Protein AF-A0A7W0WLU8-F1 (afdb_monomer)

Foldseek 3Di:
DVVVVVVVVVVVVVVVPPPPPCQCVQADCPPPDPLLVQLVVDQVSLLLSQLLAQLQVQQDDDDPVSLVSSNVRSVQQSVQADFWDDKDDDSNSQWIWTQGPVRDIDIHHHHDPVDHSVPRPNGDDRHDDDD

Mean predicted aligned error: 8.44 Å

Sequence (131 aa):
MNRRIVTWLVLLVLASCRSYDYQSKVTDQDGLTPPDQFARYGTEQAQAVAIAREYGRAGEGESAEALATQADKAMTYARTLPDVADI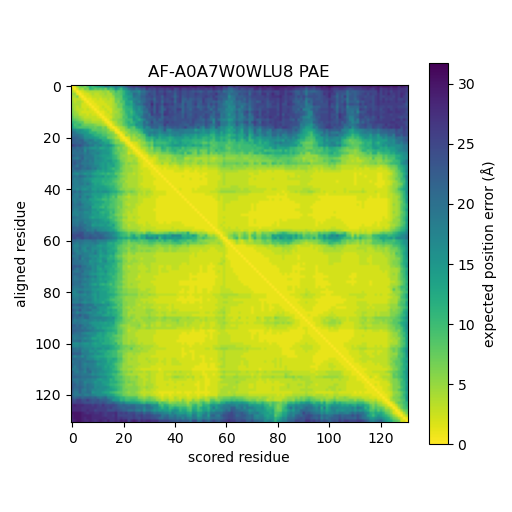DADPLGHRLTIRFKSGWRTAVAPIDDGESGAETPGVKPAAPGKR

Structure (mmCIF, N/CA/C/O backbone):
data_AF-A0A7W0WLU8-F1
#
_entry.id   AF-A0A7W0WLU8-F1
#
loop_
_atom_site.group_PDB
_atom_site.id
_atom_site.type_symbol
_atom_site.label_atom_id
_atom_site.label_alt_id
_atom_site.label_comp_id
_atom_site.label_asym_id
_atom_site.label_entity_id
_atom_site.label_seq_id
_atom_site.pdbx_PDB_ins_code
_atom_site.Cartn_x
_atom_site.Cartn_y
_atom_site.Cartn_z
_atom_site.occupancy
_atom_site.B_iso_or_equiv
_atom_site.auth_seq_id
_atom_site.auth_comp_id
_atom_site.auth_asym_id
_atom_site.auth_atom_id
_atom_site.pdbx_PDB_model_num
ATOM 1 N N . MET A 1 1 ? 39.574 -4.343 -40.854 1.00 58.34 1 MET A N 1
ATOM 2 C CA . MET A 1 1 ? 38.720 -5.489 -40.459 1.00 58.34 1 MET A CA 1
ATOM 3 C C . MET A 1 1 ? 38.390 -5.495 -38.960 1.00 58.34 1 MET A C 1
ATOM 5 O O . MET A 1 1 ? 37.252 -5.775 -38.611 1.00 58.34 1 MET A O 1
ATOM 9 N N . ASN A 1 2 ? 39.311 -5.067 -38.086 1.00 64.88 2 ASN A N 1
ATOM 10 C CA . ASN A 1 2 ? 39.146 -5.123 -36.622 1.00 64.88 2 ASN A CA 1
ATOM 11 C C . ASN A 1 2 ? 38.026 -4.243 -36.031 1.00 64.88 2 ASN A C 1
ATOM 13 O O . ASN A 1 2 ? 37.397 -4.659 -35.067 1.00 64.88 2 ASN A O 1
ATOM 17 N N . ARG A 1 3 ? 37.706 -3.072 -36.610 1.00 68.38 3 ARG A N 1
ATOM 18 C CA . ARG A 1 3 ? 36.636 -2.196 -36.072 1.00 68.38 3 ARG A CA 1
ATOM 19 C C . ARG A 1 3 ? 35.259 -2.860 -36.067 1.00 68.38 3 ARG A C 1
ATOM 21 O O . ARG A 1 3 ? 34.531 -2.690 -35.105 1.00 68.38 3 ARG A O 1
ATOM 28 N N . ARG A 1 4 ? 34.926 -3.651 -37.095 1.00 75.38 4 ARG A N 1
ATOM 29 C CA . ARG A 1 4 ? 33.627 -4.342 -37.172 1.00 75.38 4 ARG A CA 1
ATOM 30 C C . ARG A 1 4 ? 33.512 -5.420 -36.093 1.00 75.38 4 ARG A C 1
ATOM 32 O O . ARG A 1 4 ? 32.485 -5.499 -35.439 1.00 75.38 4 ARG A O 1
ATOM 39 N N . ILE A 1 5 ? 34.581 -6.183 -35.863 1.00 80.00 5 ILE A N 1
ATOM 40 C CA . ILE A 1 5 ? 34.632 -7.233 -34.832 1.00 80.00 5 ILE A CA 1
ATOM 41 C C . ILE A 1 5 ? 34.474 -6.626 -33.431 1.00 80.00 5 ILE A C 1
ATOM 43 O O . ILE A 1 5 ? 33.713 -7.147 -32.624 1.00 80.00 5 ILE A O 1
ATOM 47 N N . VAL A 1 6 ? 35.121 -5.486 -33.167 1.00 81.25 6 VAL A N 1
ATOM 48 C CA . VAL A 1 6 ? 34.975 -4.758 -31.896 1.00 81.25 6 VAL A CA 1
ATOM 49 C C . VAL A 1 6 ? 33.540 -4.262 -31.699 1.00 81.25 6 VAL A C 1
ATOM 51 O O . VAL A 1 6 ? 32.991 -4.431 -30.617 1.00 81.25 6 VAL A O 1
ATOM 54 N N . THR A 1 7 ? 32.892 -3.714 -32.733 1.00 82.94 7 THR A N 1
ATOM 55 C CA . THR A 1 7 ? 31.486 -3.284 -32.635 1.00 82.94 7 THR A CA 1
ATOM 56 C C . THR A 1 7 ? 30.544 -4.457 -32.348 1.00 82.94 7 THR A C 1
ATOM 58 O O . THR A 1 7 ? 29.667 -4.335 -31.499 1.00 82.94 7 THR A O 1
ATOM 61 N N . TRP A 1 8 ? 30.752 -5.608 -32.995 1.00 83.62 8 TRP A N 1
ATOM 62 C CA . TRP A 1 8 ? 29.965 -6.820 -32.740 1.00 83.62 8 TRP A CA 1
ATOM 63 C C . TRP A 1 8 ? 30.168 -7.372 -31.323 1.00 83.62 8 TRP A C 1
ATOM 65 O O . TRP A 1 8 ? 29.196 -7.751 -30.676 1.00 83.62 8 TRP A O 1
ATOM 75 N N . LEU A 1 9 ? 31.403 -7.362 -30.813 1.00 82.31 9 LEU A N 1
ATOM 76 C CA . LEU A 1 9 ? 31.704 -7.765 -29.435 1.00 82.31 9 LEU A CA 1
ATOM 77 C C . LEU A 1 9 ? 31.058 -6.831 -28.405 1.00 82.31 9 LEU A C 1
ATOM 79 O O . LEU A 1 9 ? 30.494 -7.313 -27.430 1.00 82.31 9 LEU A O 1
ATOM 83 N N . VAL A 1 10 ? 31.077 -5.515 -28.632 1.00 81.56 10 VAL A N 1
ATOM 84 C CA . VAL A 1 10 ? 30.430 -4.544 -27.732 1.00 81.56 10 VAL A CA 1
ATOM 85 C C . VAL A 1 10 ? 28.910 -4.735 -27.703 1.00 81.56 10 VAL A C 1
ATOM 87 O O . VAL A 1 10 ? 28.318 -4.716 -26.628 1.00 81.56 10 VAL A O 1
ATOM 90 N N . LEU A 1 11 ? 28.275 -4.990 -28.852 1.00 81.12 11 LEU A N 1
ATOM 91 C CA . LEU A 1 11 ? 26.835 -5.268 -28.916 1.00 81.12 11 LEU A CA 1
ATOM 92 C C . LEU A 1 11 ? 26.461 -6.587 -28.221 1.00 81.12 11 LEU A C 1
ATOM 94 O O . LEU A 1 11 ? 25.454 -6.636 -27.520 1.00 81.12 11 LEU A O 1
ATOM 98 N N . LEU A 1 12 ? 27.283 -7.634 -28.360 1.00 80.06 12 LEU A N 1
ATOM 99 C CA . LEU A 1 12 ? 27.087 -8.905 -27.653 1.00 80.06 12 LEU A CA 1
ATOM 100 C C . LEU A 1 12 ? 27.233 -8.755 -26.132 1.00 80.06 12 LEU A C 1
ATOM 102 O O . LEU A 1 12 ? 26.454 -9.347 -25.391 1.00 80.06 12 LEU A O 1
ATOM 106 N N . VAL A 1 13 ? 28.181 -7.938 -25.662 1.00 78.88 13 VAL A N 1
ATOM 107 C CA . VAL A 1 13 ? 28.338 -7.639 -24.228 1.00 78.88 13 VAL A CA 1
ATOM 108 C C . VAL A 1 13 ? 27.130 -6.860 -23.697 1.00 78.88 13 VAL A C 1
ATOM 110 O O . VAL A 1 13 ? 26.598 -7.226 -22.653 1.00 78.88 13 VAL A O 1
ATOM 113 N N . LEU A 1 14 ? 26.628 -5.862 -24.431 1.00 70.50 14 LEU A N 1
ATOM 114 C CA . LEU A 1 14 ? 25.435 -5.101 -24.032 1.00 70.50 14 LEU A CA 1
ATOM 115 C C . LEU A 1 14 ? 24.158 -5.959 -24.028 1.00 70.50 14 LEU A C 1
ATOM 117 O O . LEU A 1 14 ? 23.329 -5.804 -23.139 1.00 70.50 14 LEU A O 1
ATOM 121 N N . ALA A 1 15 ? 24.014 -6.903 -24.963 1.00 65.94 15 ALA A N 1
ATOM 122 C CA . ALA A 1 15 ? 22.894 -7.850 -24.978 1.00 65.94 15 ALA A CA 1
ATOM 123 C C . ALA A 1 15 ? 23.005 -8.949 -23.900 1.00 65.94 15 ALA A C 1
ATOM 125 O O . ALA A 1 15 ? 22.013 -9.599 -23.574 1.00 65.94 15 ALA A O 1
ATOM 126 N N . SER A 1 16 ? 24.204 -9.169 -23.344 1.00 62.91 16 SER A N 1
ATOM 127 C CA . SER A 1 16 ? 24.432 -10.115 -22.242 1.00 62.91 16 SER A CA 1
ATOM 128 C C . SER A 1 16 ? 24.060 -9.550 -20.867 1.00 62.91 16 SER A C 1
ATOM 130 O O . SER A 1 16 ? 23.945 -10.311 -19.903 1.00 62.91 16 SER A O 1
ATOM 132 N N . CYS A 1 17 ? 23.801 -8.240 -20.773 1.00 60.84 17 CYS A N 1
ATOM 133 C CA . CYS A 1 17 ? 23.098 -7.654 -19.639 1.00 60.84 17 CYS A CA 1
ATOM 134 C C . CYS A 1 17 ? 21.652 -8.165 -19.651 1.00 60.84 17 CYS A C 1
ATOM 136 O O . CYS A 1 17 ? 20.771 -7.587 -20.283 1.00 60.84 17 CYS A O 1
ATOM 138 N N . ARG A 1 18 ? 21.414 -9.292 -18.971 1.00 58.56 18 ARG A N 1
ATOM 139 C CA . ARG A 1 18 ? 20.068 -9.809 -18.721 1.00 58.56 18 ARG A CA 1
ATOM 140 C C . ARG A 1 18 ? 19.273 -8.717 -18.007 1.00 58.56 18 ARG A C 1
ATOM 142 O O . ARG A 1 18 ? 19.646 -8.327 -16.902 1.00 58.56 18 ARG A O 1
ATOM 149 N N . SER A 1 19 ? 18.200 -8.238 -18.631 1.00 56.44 19 SER A N 1
ATOM 150 C CA . SER A 1 19 ? 17.220 -7.427 -17.917 1.00 56.44 19 SER A CA 1
ATOM 151 C C . SER A 1 19 ? 16.516 -8.347 -16.925 1.00 56.44 19 SER A C 1
ATOM 153 O O . SER A 1 19 ? 15.820 -9.287 -17.312 1.00 56.44 19 SER A O 1
ATOM 155 N N . TYR A 1 20 ? 16.807 -8.146 -15.646 1.00 57.22 20 TYR A N 1
ATOM 156 C CA . TYR A 1 20 ? 16.134 -8.820 -14.550 1.00 57.22 20 TYR A CA 1
ATOM 157 C C . TYR A 1 20 ? 14.890 -8.004 -14.193 1.00 57.22 20 TYR A C 1
ATOM 159 O O . TYR A 1 20 ? 14.863 -7.321 -13.174 1.00 57.22 20 TYR A O 1
ATOM 167 N N . ASP A 1 21 ? 13.879 -8.054 -15.058 1.00 61.25 21 ASP A N 1
ATOM 168 C CA . ASP A 1 21 ? 12.554 -7.519 -14.745 1.00 61.25 21 ASP A CA 1
ATOM 169 C C . ASP A 1 21 ? 11.852 -8.484 -13.777 1.00 61.25 21 ASP A C 1
ATOM 171 O O . ASP A 1 21 ? 11.187 -9.444 -14.175 1.00 61.25 21 ASP A O 1
ATOM 175 N N . TYR A 1 22 ? 12.092 -8.279 -12.481 1.00 63.75 22 TYR A N 1
ATOM 176 C CA . TYR A 1 22 ? 11.373 -8.972 -11.411 1.00 63.75 22 TYR A CA 1
ATOM 177 C C . TYR A 1 22 ? 10.016 -8.330 -11.127 1.00 63.75 22 TYR A C 1
ATOM 179 O O . TYR A 1 22 ? 9.151 -8.990 -10.554 1.00 63.75 22 TYR A O 1
ATOM 187 N N . GLN A 1 23 ? 9.815 -7.080 -11.542 1.00 65.50 23 GLN A N 1
ATOM 188 C CA . GLN A 1 23 ? 8.616 -6.310 -11.247 1.00 65.50 23 GLN A CA 1
ATOM 189 C C . GLN A 1 23 ? 7.383 -7.018 -11.810 1.00 65.50 23 GLN A C 1
ATOM 191 O O . GLN A 1 23 ? 6.484 -7.386 -11.056 1.00 65.50 23 GLN A O 1
ATOM 196 N N . SER A 1 24 ? 7.418 -7.375 -13.098 1.00 65.31 24 SER A N 1
ATOM 197 C CA . SER A 1 24 ? 6.322 -8.093 -13.767 1.00 65.31 24 SER A CA 1
ATOM 198 C C . SER A 1 24 ? 6.017 -9.486 -13.199 1.00 65.31 24 SER A C 1
ATOM 200 O O . SER A 1 24 ? 5.037 -10.105 -13.596 1.00 65.31 24 SER A O 1
ATOM 202 N N . LYS A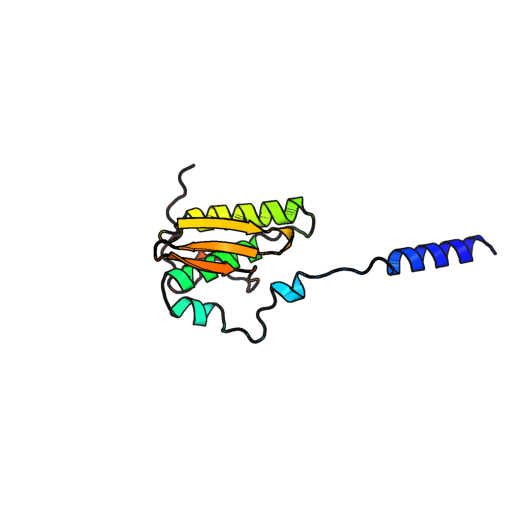 1 25 ? 6.838 -10.025 -12.289 1.00 69.06 25 LYS A N 1
ATOM 203 C CA . LYS A 1 25 ? 6.576 -11.304 -11.603 1.00 69.06 25 LYS A CA 1
ATOM 204 C C . LYS A 1 25 ? 6.044 -11.144 -10.190 1.00 69.06 25 LYS A C 1
ATOM 206 O O . LYS A 1 25 ? 5.472 -12.096 -9.666 1.00 69.06 25 LYS A O 1
ATOM 211 N N . VAL A 1 26 ? 6.260 -9.989 -9.571 1.00 70.06 26 VAL A N 1
ATOM 212 C CA . VAL A 1 26 ? 5.894 -9.740 -8.172 1.00 70.06 26 VAL A CA 1
ATOM 213 C C . VAL A 1 26 ? 4.649 -8.853 -8.076 1.00 70.06 26 VAL A C 1
ATOM 215 O O . VAL A 1 26 ? 3.940 -8.923 -7.075 1.00 70.06 26 VAL A O 1
ATOM 218 N N . THR A 1 27 ? 4.343 -8.072 -9.118 1.00 76.12 27 THR A N 1
ATOM 219 C CA . THR A 1 27 ? 3.193 -7.148 -9.143 1.00 76.12 27 THR A CA 1
ATOM 220 C C . THR A 1 27 ? 2.044 -7.591 -10.034 1.00 76.12 27 THR A C 1
ATOM 222 O O . THR A 1 27 ? 0.969 -6.998 -9.959 1.00 76.12 27 THR A O 1
ATOM 225 N N . ASP A 1 28 ? 2.237 -8.634 -10.843 1.00 80.00 28 ASP A N 1
ATOM 226 C CA . ASP A 1 28 ? 1.196 -9.173 -11.716 1.00 80.00 28 ASP A CA 1
ATOM 227 C C . ASP A 1 28 ? -0.026 -9.620 -10.900 1.00 80.00 28 ASP A C 1
ATOM 229 O O . ASP A 1 28 ? 0.082 -10.410 -9.958 1.00 80.00 28 ASP A O 1
ATOM 233 N N . GLN A 1 29 ? -1.184 -9.061 -11.247 1.00 81.06 29 GLN A N 1
ATOM 234 C CA . GLN A 1 29 ? -2.461 -9.359 -10.604 1.00 81.06 29 GLN A CA 1
ATOM 235 C C . GLN A 1 29 ? -3.238 -10.459 -11.342 1.00 81.06 29 GLN A C 1
ATOM 237 O O . GLN A 1 29 ? -4.293 -10.885 -10.861 1.00 81.06 29 GLN A O 1
ATOM 242 N N . ASP A 1 30 ? -2.738 -10.948 -12.480 1.00 83.88 30 ASP A N 1
ATOM 243 C CA . ASP A 1 30 ? -3.406 -11.987 -13.253 1.00 83.88 30 ASP A CA 1
ATOM 244 C C . ASP A 1 30 ? -3.556 -13.280 -12.438 1.00 83.88 30 ASP A C 1
ATOM 246 O O . ASP A 1 30 ? -2.620 -13.825 -11.851 1.00 83.88 30 ASP A O 1
ATOM 250 N N . GLY A 1 31 ? -4.788 -13.792 -12.393 1.00 85.06 31 GLY A N 1
ATOM 251 C CA . GLY A 1 31 ? -5.140 -14.993 -11.631 1.00 85.06 31 GLY A CA 1
ATOM 252 C C . GLY A 1 31 ? -5.360 -14.768 -10.130 1.00 85.06 31 GLY A C 1
ATOM 253 O O . GLY A 1 31 ? -5.752 -15.714 -9.440 1.00 85.06 31 GLY A O 1
ATOM 254 N N . LEU A 1 32 ? -5.172 -13.546 -9.618 1.00 87.31 32 LEU A N 1
ATOM 255 C CA . LEU A 1 32 ? -5.565 -13.175 -8.258 1.00 87.31 32 LEU A CA 1
ATOM 256 C C . LEU A 1 32 ? -7.046 -12.774 -8.193 1.00 87.31 32 LEU A C 1
ATOM 258 O O . LEU A 1 32 ? -7.723 -12.565 -9.200 1.00 87.31 32 LEU A O 1
ATOM 262 N N . THR A 1 33 ? -7.579 -12.681 -6.972 1.00 92.56 33 THR A N 1
ATOM 263 C CA . THR A 1 33 ? -8.905 -12.078 -6.767 1.00 92.56 33 THR A CA 1
ATOM 264 C C . THR A 1 33 ? -8.840 -10.600 -7.168 1.00 92.56 33 THR A C 1
ATOM 266 O O . THR A 1 33 ? -7.922 -9.924 -6.702 1.00 92.56 33 THR A O 1
ATOM 269 N N . PRO A 1 34 ? -9.799 -10.075 -7.958 1.00 94.56 34 PRO A N 1
ATOM 270 C CA . PRO A 1 34 ? -9.826 -8.664 -8.327 1.00 94.56 34 PRO A CA 1
ATOM 271 C C . PRO A 1 34 ? -9.686 -7.742 -7.103 1.00 94.56 34 PRO A C 1
ATOM 273 O O . PRO A 1 34 ? -10.346 -8.008 -6.089 1.00 94.56 34 PRO A O 1
ATOM 276 N N . PRO A 1 35 ? -8.897 -6.652 -7.179 1.00 94.88 35 PRO A N 1
ATOM 277 C CA . PRO A 1 35 ? -8.626 -5.783 -6.030 1.00 94.88 35 PRO A CA 1
ATOM 278 C C . PRO A 1 35 ? -9.900 -5.280 -5.342 1.00 94.88 35 PRO A C 1
ATOM 280 O O . PRO A 1 35 ? -10.071 -5.442 -4.135 1.00 94.88 35 PRO A O 1
ATOM 283 N N . ASP A 1 36 ? -10.860 -4.796 -6.127 1.00 95.81 36 ASP A N 1
ATOM 284 C CA . ASP A 1 36 ? -12.173 -4.352 -5.654 1.00 95.81 36 ASP A CA 1
ATOM 285 C C . ASP A 1 36 ? -12.994 -5.447 -4.975 1.00 95.81 36 ASP A C 1
ATOM 287 O O . ASP A 1 36 ? -13.755 -5.186 -4.040 1.00 95.81 36 ASP A O 1
ATOM 291 N N . GLN A 1 37 ? -12.879 -6.685 -5.456 1.00 96.69 37 GLN A N 1
ATOM 292 C CA . GLN A 1 37 ? -13.568 -7.815 -4.850 1.00 96.69 37 GLN A CA 1
ATOM 293 C C . GLN A 1 37 ? -12.938 -8.158 -3.500 1.00 96.69 37 GLN A C 1
ATOM 295 O O . GLN A 1 37 ? -13.667 -8.370 -2.532 1.00 96.69 37 GLN A O 1
ATOM 300 N N . PHE A 1 38 ? -11.606 -8.166 -3.416 1.00 95.94 38 PHE A N 1
ATOM 301 C CA . PHE A 1 38 ? -10.891 -8.410 -2.166 1.00 95.94 38 PHE A CA 1
ATOM 302 C C . PHE A 1 38 ? -11.136 -7.295 -1.139 1.00 95.94 38 PHE A C 1
ATOM 304 O O . PHE A 1 38 ? -11.390 -7.584 0.031 1.00 95.94 38 PHE A O 1
ATOM 311 N N . ALA A 1 39 ? -11.159 -6.031 -1.574 1.00 96.94 39 ALA A N 1
ATOM 312 C CA . ALA A 1 39 ? -11.440 -4.872 -0.726 1.00 96.94 39 ALA A CA 1
ATOM 313 C C . ALA A 1 39 ? -12.788 -4.982 0.009 1.00 96.94 39 ALA A C 1
ATOM 315 O O . ALA A 1 39 ? -12.919 -4.573 1.160 1.00 96.94 39 ALA A O 1
ATOM 316 N N . ARG A 1 40 ? -13.794 -5.609 -0.614 1.00 96.25 40 ARG A N 1
ATOM 317 C CA . ARG A 1 40 ? -15.129 -5.794 -0.018 1.00 96.25 40 ARG A CA 1
ATOM 318 C C . ARG A 1 40 ? -15.170 -6.801 1.132 1.00 96.25 40 ARG A C 1
ATOM 320 O O . ARG A 1 40 ? -16.182 -6.857 1.826 1.00 96.25 40 ARG A O 1
ATOM 327 N N . TYR A 1 41 ? -14.119 -7.593 1.351 1.00 95.44 41 TYR A N 1
ATOM 328 C CA . TYR A 1 41 ? -14.092 -8.582 2.434 1.00 95.44 41 TYR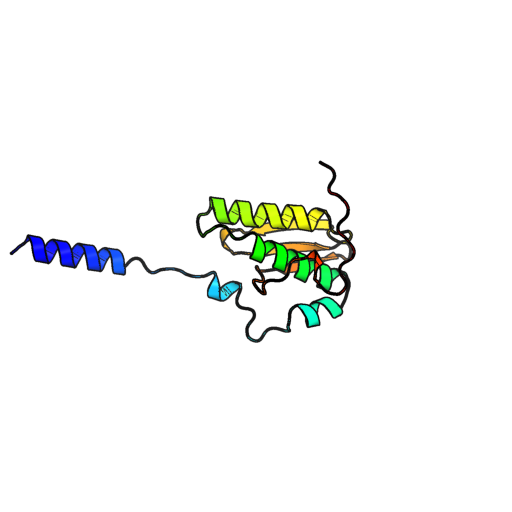 A CA 1
ATOM 329 C C . TYR A 1 41 ? -13.960 -7.958 3.828 1.00 95.44 41 TYR A C 1
ATOM 331 O O . TYR A 1 41 ? -14.336 -8.597 4.811 1.00 95.44 41 TYR A O 1
ATOM 339 N N . GLY A 1 42 ? -13.487 -6.715 3.932 1.00 95.62 42 GLY A N 1
ATOM 340 C CA . GLY A 1 42 ? -13.415 -6.010 5.206 1.00 95.62 42 GLY A CA 1
ATOM 341 C C . GLY A 1 42 ? -12.624 -4.710 5.132 1.00 95.62 42 GLY A C 1
ATOM 342 O O . GLY A 1 42 ? -11.949 -4.419 4.149 1.00 95.62 42 GLY A O 1
ATOM 343 N N . THR A 1 43 ? -12.698 -3.916 6.201 1.00 95.94 43 THR A N 1
ATOM 344 C CA . THR A 1 43 ? -12.056 -2.594 6.268 1.00 95.94 43 THR A CA 1
ATOM 345 C C . THR A 1 43 ? -10.538 -2.666 6.090 1.00 95.94 43 THR A C 1
ATOM 347 O O . THR A 1 43 ? -9.961 -1.839 5.389 1.00 95.94 43 THR A O 1
ATOM 350 N N . GLU A 1 44 ? -9.877 -3.648 6.707 1.00 96.94 44 GLU A N 1
ATOM 351 C CA . GLU A 1 44 ? -8.421 -3.791 6.599 1.00 96.94 44 GLU A CA 1
ATOM 352 C C . GLU A 1 44 ? -8.017 -4.283 5.201 1.00 96.94 44 GLU A C 1
ATOM 354 O O . GLU A 1 44 ? -6.992 -3.859 4.674 1.00 96.94 44 GLU A O 1
ATOM 359 N N . GLN A 1 45 ? -8.835 -5.125 4.558 1.00 97.50 45 GLN A N 1
ATOM 360 C CA . GLN A 1 45 ? -8.624 -5.564 3.174 1.00 97.50 45 GLN A CA 1
ATOM 361 C C . GLN A 1 45 ? -8.757 -4.387 2.207 1.00 97.50 45 GLN A C 1
ATOM 363 O O . GLN A 1 45 ? -7.904 -4.213 1.340 1.00 97.50 45 GLN A O 1
ATOM 368 N N . ALA A 1 46 ? -9.767 -3.538 2.406 1.00 97.31 46 ALA A N 1
ATOM 369 C CA . ALA A 1 46 ? -9.923 -2.296 1.660 1.00 97.31 46 ALA A CA 1
ATOM 370 C C . ALA A 1 46 ? -8.697 -1.381 1.827 1.00 97.31 46 ALA A C 1
ATOM 372 O O . ALA A 1 46 ? -8.150 -0.886 0.847 1.00 97.31 46 ALA A O 1
ATOM 373 N N . GLN A 1 47 ? -8.201 -1.204 3.056 1.00 97.50 47 GLN A N 1
ATOM 374 C CA . GLN A 1 47 ? -6.996 -0.407 3.311 1.00 97.50 47 GLN A CA 1
ATOM 375 C C . GLN A 1 47 ? -5.741 -1.013 2.672 1.00 97.50 47 GLN A C 1
ATOM 377 O O . GLN A 1 47 ? -4.929 -0.272 2.126 1.00 97.50 47 GLN A O 1
ATOM 382 N N . ALA 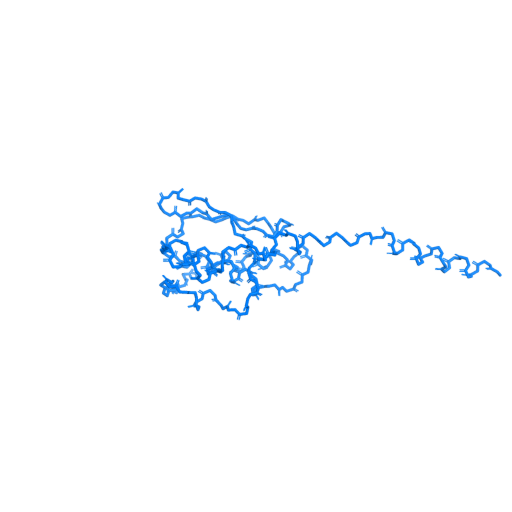A 1 48 ? -5.583 -2.340 2.695 1.00 97.25 48 ALA A N 1
ATOM 383 C CA . ALA A 1 48 ? -4.466 -3.015 2.038 1.00 97.25 48 ALA A CA 1
ATOM 384 C C . ALA A 1 48 ? -4.465 -2.762 0.521 1.00 97.25 48 ALA A C 1
ATOM 386 O O . ALA A 1 48 ? -3.423 -2.411 -0.032 1.00 97.25 48 ALA A O 1
ATOM 387 N N . VAL A 1 49 ? -5.629 -2.869 -0.131 1.00 97.19 49 VAL A N 1
ATOM 388 C CA . VAL A 1 49 ? -5.789 -2.566 -1.565 1.00 97.19 49 VAL A CA 1
ATOM 389 C C . VAL A 1 49 ? -5.502 -1.095 -1.849 1.00 97.19 49 VAL A C 1
ATOM 391 O O . VAL A 1 49 ? -4.757 -0.785 -2.774 1.00 97.19 49 VAL A O 1
ATOM 394 N N . ALA A 1 50 ? -6.004 -0.182 -1.021 1.00 97.06 50 ALA A N 1
ATOM 395 C CA . ALA A 1 50 ? -5.749 1.238 -1.214 1.00 97.06 50 ALA A CA 1
ATOM 396 C C . ALA A 1 50 ? -4.268 1.608 -1.096 1.00 97.06 50 ALA A C 1
ATOM 398 O O . ALA A 1 50 ? -3.764 2.398 -1.891 1.00 97.06 50 ALA A O 1
ATOM 399 N N . ILE A 1 51 ? -3.553 1.022 -0.131 1.00 96.75 51 ILE A N 1
ATOM 400 C CA . ILE A 1 51 ? -2.101 1.203 -0.002 1.00 96.75 51 ILE A CA 1
ATOM 401 C C . ILE A 1 51 ? -1.383 0.640 -1.232 1.00 96.75 51 ILE A C 1
ATOM 403 O O . ILE A 1 51 ? -0.473 1.283 -1.746 1.00 96.75 51 ILE A O 1
ATOM 407 N N . ALA A 1 52 ? -1.795 -0.532 -1.718 1.00 95.38 52 ALA A N 1
ATOM 408 C CA . ALA A 1 52 ? -1.222 -1.161 -2.904 1.00 95.38 52 ALA A CA 1
ATOM 409 C C . ALA A 1 52 ? -1.402 -0.307 -4.175 1.00 95.38 52 ALA A C 1
ATOM 411 O O . ALA A 1 52 ? -0.458 -0.163 -4.953 1.00 95.38 52 ALA A O 1
ATOM 412 N N . ARG A 1 53 ? -2.571 0.321 -4.347 1.00 95.25 53 ARG A N 1
ATOM 413 C CA . ARG A 1 53 ? -2.857 1.269 -5.439 1.00 95.25 53 ARG A CA 1
ATOM 414 C C . ARG A 1 53 ? -2.015 2.531 -5.363 1.00 95.25 53 ARG A C 1
ATOM 416 O O . ARG A 1 53 ? -1.393 2.929 -6.342 1.00 95.25 53 ARG A O 1
ATOM 423 N N . GLU A 1 54 ? -1.916 3.139 -4.181 1.00 94.88 54 GLU A N 1
ATOM 424 C CA . GLU A 1 54 ? -1.026 4.290 -3.985 1.00 94.88 54 GLU A CA 1
ATOM 425 C C . GLU A 1 54 ? 0.440 3.926 -4.214 1.00 94.88 54 GLU A C 1
ATOM 427 O O . GLU A 1 54 ? 1.212 4.745 -4.713 1.00 94.88 54 GLU A O 1
ATOM 432 N N . TYR A 1 55 ? 0.817 2.682 -3.914 1.00 93.56 55 TYR A N 1
ATOM 433 C CA . TYR A 1 55 ? 2.146 2.181 -4.212 1.00 93.56 55 TYR A CA 1
ATOM 434 C C . TYR A 1 55 ? 2.390 2.030 -5.716 1.00 93.56 55 TYR A C 1
ATOM 436 O O . TYR A 1 55 ? 3.430 2.484 -6.187 1.00 93.56 55 TYR A O 1
ATOM 444 N N . GLY A 1 56 ? 1.439 1.490 -6.484 1.00 90.94 56 GLY A N 1
ATOM 445 C CA . GLY A 1 56 ? 1.513 1.450 -7.953 1.00 90.94 56 GLY A CA 1
ATOM 446 C C . GLY A 1 56 ? 1.589 2.838 -8.578 1.00 90.94 56 GLY A C 1
ATOM 447 O O . GLY A 1 56 ? 2.508 3.133 -9.340 1.00 90.94 56 GLY A O 1
ATOM 448 N N . ARG A 1 57 ? 0.699 3.737 -8.157 1.00 88.69 57 ARG A N 1
ATOM 449 C CA . ARG A 1 57 ? 0.579 5.099 -8.693 1.00 88.69 57 ARG A CA 1
ATOM 450 C C . ARG A 1 57 ? 1.807 5.979 -8.451 1.00 88.69 57 ARG A C 1
ATOM 452 O O . ARG A 1 57 ? 2.067 6.900 -9.219 1.00 88.69 57 ARG A O 1
ATOM 459 N N . ALA A 1 58 ? 2.552 5.726 -7.377 1.00 80.50 58 ALA A N 1
ATOM 460 C CA . ALA A 1 58 ? 3.750 6.484 -7.027 1.00 80.50 58 ALA A CA 1
ATOM 461 C C . ALA A 1 58 ? 4.996 6.114 -7.860 1.00 80.50 58 ALA A C 1
ATOM 463 O O . ALA A 1 58 ? 6.072 6.653 -7.589 1.00 80.50 58 ALA A O 1
ATOM 464 N N . GLY A 1 59 ? 4.886 5.176 -8.811 1.00 74.81 59 GLY A N 1
ATOM 465 C CA . GLY A 1 59 ? 6.004 4.703 -9.626 1.00 74.81 59 GLY A CA 1
ATOM 466 C C . GLY A 1 59 ? 6.605 5.801 -10.507 1.00 74.81 59 GLY A C 1
ATOM 467 O O . GLY A 1 59 ? 5.935 6.348 -11.377 1.00 74.81 59 GLY A O 1
ATOM 468 N N . GLU A 1 60 ? 7.890 6.108 -10.298 1.00 70.06 60 GLU A N 1
ATOM 469 C CA . GLU A 1 60 ? 8.627 7.156 -11.034 1.00 70.06 60 GLU A CA 1
ATOM 470 C C . GLU A 1 60 ? 9.893 6.626 -11.743 1.00 70.06 60 GLU A C 1
ATOM 472 O O . GLU A 1 60 ? 10.699 7.404 -12.253 1.00 70.06 60 GLU A O 1
ATOM 477 N N . GLY A 1 61 ? 10.075 5.301 -11.809 1.00 76.75 61 GLY A N 1
ATOM 478 C CA . GLY A 1 61 ? 11.193 4.641 -12.493 1.00 76.75 61 GLY A CA 1
ATOM 479 C C . GLY A 1 61 ? 11.782 3.466 -11.707 1.00 76.75 61 GLY A C 1
ATOM 480 O O . GLY A 1 61 ? 11.307 3.127 -10.629 1.00 76.75 61 GLY A O 1
ATOM 481 N N . GLU A 1 62 ? 12.836 2.851 -12.249 1.00 81.00 62 GLU A N 1
ATOM 482 C CA . GLU A 1 62 ? 13.444 1.616 -11.709 1.00 81.00 62 GLU A CA 1
ATOM 483 C C . GLU A 1 62 ? 14.732 1.844 -10.895 1.00 81.00 62 GLU A C 1
ATOM 485 O O . GLU A 1 62 ? 15.351 0.895 -10.415 1.00 81.00 62 GLU A O 1
ATOM 490 N N . SER A 1 63 ? 15.191 3.091 -10.743 1.00 85.44 63 SER A N 1
ATOM 491 C CA . SER A 1 63 ? 16.378 3.363 -9.924 1.00 85.44 63 SER A CA 1
ATOM 492 C C . SER A 1 63 ? 16.082 3.087 -8.447 1.00 85.44 63 SER A C 1
ATOM 494 O O . SER A 1 63 ? 14.967 3.302 -7.982 1.00 85.44 63 SER A O 1
ATOM 496 N N . ALA A 1 64 ? 17.088 2.669 -7.672 1.00 84.62 64 ALA A N 1
ATOM 497 C CA . ALA A 1 64 ? 16.906 2.413 -6.238 1.00 84.62 64 ALA A CA 1
ATOM 498 C C . ALA A 1 64 ? 16.311 3.625 -5.486 1.00 84.62 64 ALA A C 1
ATOM 500 O O . ALA A 1 64 ? 15.507 3.456 -4.574 1.00 84.62 64 ALA A O 1
ATOM 501 N N . GLU A 1 65 ? 16.668 4.842 -5.903 1.00 87.56 65 GLU A N 1
ATOM 502 C CA . GLU A 1 65 ? 16.125 6.092 -5.364 1.00 87.56 65 GLU A CA 1
ATOM 503 C C . GLU A 1 65 ? 14.654 6.318 -5.757 1.00 87.56 65 GLU A C 1
ATOM 505 O O . GLU A 1 65 ? 13.848 6.718 -4.914 1.00 87.56 65 GLU A O 1
ATOM 510 N N . ALA A 1 66 ? 14.277 6.010 -7.004 1.00 88.06 66 ALA A N 1
ATOM 511 C CA . ALA A 1 66 ? 12.888 6.081 -7.455 1.00 88.06 66 ALA A CA 1
ATOM 512 C C . ALA A 1 66 ? 12.011 5.059 -6.718 1.00 88.06 66 ALA A C 1
ATOM 514 O O . ALA A 1 66 ? 10.933 5.410 -6.244 1.00 88.06 66 ALA A O 1
ATOM 515 N N . LEU A 1 67 ? 12.502 3.828 -6.536 1.00 89.31 67 LEU A N 1
ATOM 516 C CA . LEU A 1 67 ? 11.800 2.779 -5.791 1.00 89.31 67 LEU A CA 1
ATOM 517 C C . LEU A 1 67 ? 11.626 3.141 -4.312 1.00 89.31 67 LEU A C 1
ATOM 519 O O . LEU A 1 67 ? 10.553 2.927 -3.745 1.00 89.31 67 LEU A O 1
ATOM 523 N N . ALA A 1 68 ? 12.657 3.718 -3.685 1.00 90.50 68 ALA A N 1
ATOM 524 C CA . ALA A 1 68 ? 12.564 4.215 -2.314 1.00 90.50 68 ALA A CA 1
ATOM 525 C C . ALA A 1 68 ? 11.527 5.345 -2.201 1.00 90.50 68 ALA A C 1
ATOM 527 O O . ALA A 1 68 ? 10.652 5.291 -1.341 1.00 90.50 68 ALA A O 1
ATOM 528 N N . THR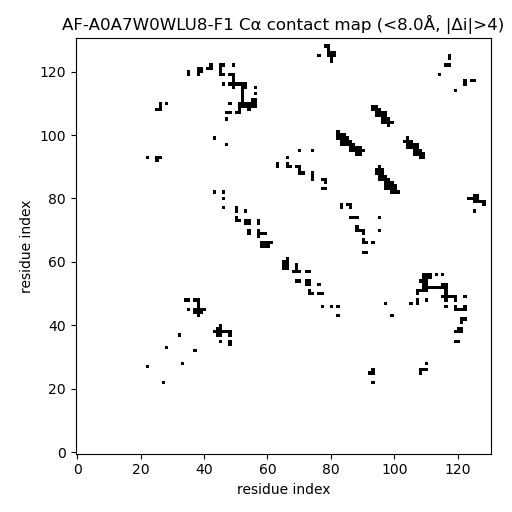 A 1 69 ? 11.552 6.308 -3.127 1.00 91.25 69 THR A N 1
ATOM 529 C CA . THR A 1 69 ? 10.582 7.416 -3.178 1.00 91.25 69 THR A CA 1
ATOM 530 C C . THR A 1 69 ? 9.148 6.915 -3.377 1.00 91.25 69 THR A C 1
ATOM 532 O O . THR A 1 69 ? 8.218 7.395 -2.725 1.00 91.25 69 THR A O 1
ATOM 535 N N . GLN A 1 70 ? 8.960 5.930 -4.257 1.00 91.81 70 GLN A N 1
ATOM 536 C CA . GLN A 1 70 ? 7.680 5.269 -4.499 1.00 91.81 70 GLN A CA 1
ATOM 537 C C . GLN A 1 70 ? 7.150 4.609 -3.214 1.00 91.81 70 GLN A C 1
ATOM 539 O O . GLN A 1 70 ? 5.992 4.815 -2.839 1.00 91.81 70 GLN A O 1
ATOM 544 N N . ALA A 1 71 ? 8.003 3.859 -2.508 1.00 93.31 71 ALA A N 1
ATOM 545 C CA . ALA A 1 71 ? 7.649 3.221 -1.243 1.00 93.31 71 ALA A CA 1
ATOM 546 C C . ALA A 1 71 ? 7.323 4.252 -0.147 1.00 93.31 71 ALA A C 1
ATOM 548 O O . ALA A 1 71 ? 6.301 4.123 0.526 1.00 93.31 71 ALA A O 1
ATOM 549 N N . ASP A 1 72 ? 8.116 5.318 -0.013 1.00 94.44 72 ASP A N 1
ATOM 550 C CA . ASP A 1 72 ? 7.904 6.375 0.983 1.00 94.44 72 ASP A CA 1
ATOM 551 C C . ASP A 1 72 ? 6.563 7.097 0.803 1.00 94.44 72 ASP A C 1
ATOM 553 O O . ASP A 1 72 ? 5.861 7.376 1.785 1.00 94.44 72 ASP A O 1
ATOM 557 N N . LYS A 1 73 ? 6.160 7.368 -0.446 1.00 93.38 73 LYS A N 1
ATOM 558 C CA . LYS A 1 73 ? 4.848 7.960 -0.762 1.00 93.38 73 LYS A CA 1
ATOM 559 C C . LYS A 1 73 ? 3.707 7.046 -0.314 1.00 93.38 73 LYS A C 1
ATOM 561 O O . LYS A 1 73 ? 2.796 7.500 0.384 1.00 93.38 73 LYS A O 1
ATOM 566 N N . ALA A 1 74 ? 3.792 5.757 -0.631 1.00 94.31 74 ALA A N 1
ATOM 567 C CA . ALA A 1 74 ? 2.795 4.772 -0.225 1.00 94.31 74 ALA A CA 1
ATOM 568 C C . ALA A 1 74 ? 2.741 4.580 1.299 1.00 94.31 74 ALA A C 1
ATOM 570 O O . ALA A 1 74 ? 1.657 4.530 1.881 1.00 94.31 74 ALA A O 1
ATOM 571 N N . MET A 1 75 ? 3.893 4.550 1.978 1.00 96.12 75 MET A N 1
ATOM 572 C CA . MET A 1 75 ? 3.953 4.496 3.442 1.00 96.12 75 MET A CA 1
ATOM 573 C C . MET A 1 75 ? 3.366 5.750 4.089 1.00 96.12 75 MET A C 1
ATOM 575 O O . MET A 1 75 ? 2.704 5.666 5.124 1.00 96.12 75 MET A O 1
ATOM 579 N N . THR A 1 76 ? 3.594 6.921 3.496 1.00 95.69 76 THR A N 1
ATOM 580 C CA . THR A 1 76 ? 3.000 8.181 3.959 1.00 95.69 76 THR A CA 1
ATOM 581 C C . THR A 1 76 ? 1.482 8.124 3.869 1.00 95.69 76 THR A C 1
ATOM 583 O O . THR A 1 76 ? 0.812 8.445 4.849 1.00 95.69 76 THR A O 1
ATOM 586 N N . TYR A 1 77 ? 0.940 7.640 2.750 1.00 94.94 77 TYR A N 1
ATOM 587 C CA . TYR A 1 77 ? -0.492 7.390 2.618 1.00 94.94 77 TYR A CA 1
ATOM 588 C C . TYR A 1 77 ? -0.992 6.369 3.648 1.00 94.94 77 TYR A C 1
ATOM 590 O O . TYR A 1 77 ? -1.946 6.652 4.370 1.00 94.94 77 TYR A O 1
ATOM 598 N N . ALA A 1 78 ? -0.321 5.225 3.800 1.00 95.94 78 ALA A N 1
ATOM 599 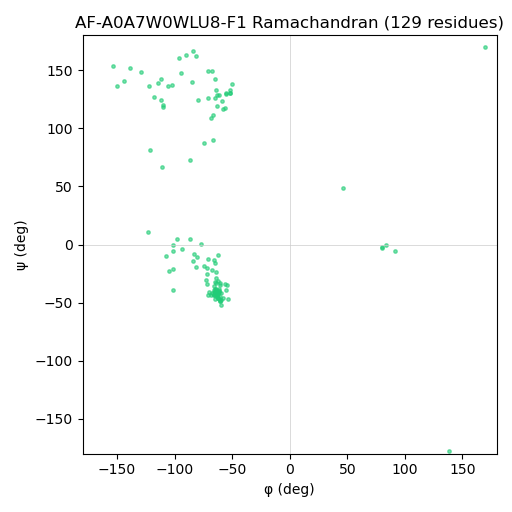C CA . ALA A 1 78 ? -0.719 4.175 4.737 1.00 95.94 78 ALA A CA 1
ATOM 600 C C . ALA A 1 78 ? -0.859 4.688 6.179 1.00 95.94 78 ALA A C 1
ATOM 602 O O . ALA A 1 78 ? -1.809 4.337 6.875 1.00 95.94 78 ALA A O 1
ATOM 603 N N . ARG A 1 79 ? 0.038 5.580 6.616 1.00 95.38 79 ARG A N 1
ATOM 604 C CA . ARG A 1 79 ? -0.000 6.192 7.957 1.00 95.38 79 ARG A CA 1
ATOM 605 C C . ARG A 1 79 ? -1.212 7.101 8.197 1.00 95.38 79 ARG A C 1
ATOM 607 O O . ARG A 1 79 ? -1.479 7.454 9.342 1.00 95.38 79 ARG A O 1
ATOM 614 N N . THR A 1 80 ? -1.945 7.483 7.152 1.00 95.12 80 THR A N 1
ATOM 615 C CA . THR A 1 80 ? -3.201 8.243 7.276 1.00 95.12 80 THR A CA 1
ATOM 616 C C . THR A 1 80 ? -4.423 7.359 7.528 1.00 95.12 80 THR A C 1
ATOM 618 O O . THR A 1 80 ? -5.485 7.869 7.902 1.00 95.12 80 THR A O 1
ATOM 621 N N . LEU A 1 81 ? -4.291 6.044 7.322 1.00 95.19 81 LEU A N 1
ATOM 622 C CA . LEU A 1 81 ? -5.390 5.095 7.431 1.00 95.19 81 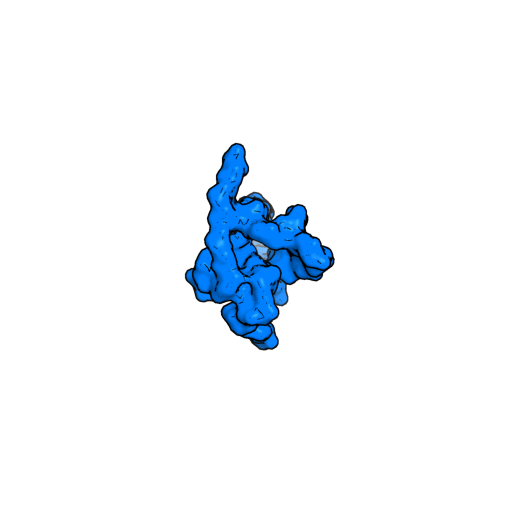LEU A CA 1
ATOM 623 C C . LEU A 1 81 ? -5.588 4.650 8.887 1.00 95.19 81 LEU A C 1
ATOM 625 O O . LEU A 1 81 ? -4.619 4.425 9.616 1.00 95.19 81 LEU A O 1
ATOM 629 N N . PRO A 1 82 ? -6.844 4.519 9.342 1.00 93.81 82 PRO A N 1
ATOM 630 C CA . PRO A 1 82 ? -7.144 4.393 10.762 1.00 93.81 82 PRO A CA 1
ATOM 631 C C . PRO A 1 82 ? -6.749 3.047 11.368 1.00 93.81 82 PRO A C 1
ATOM 633 O O . PRO A 1 82 ? -6.510 3.007 12.576 1.00 93.81 82 PRO A O 1
ATOM 636 N N . ASP A 1 83 ? -6.675 1.968 10.585 1.00 95.94 83 ASP A N 1
ATOM 637 C CA . ASP A 1 83 ? -6.428 0.623 11.121 1.00 95.94 83 ASP A CA 1
ATOM 638 C C . ASP A 1 83 ? -4.977 0.167 10.943 1.00 95.94 83 ASP A C 1
ATOM 640 O O . ASP A 1 83 ? -4.587 -0.859 11.498 1.00 95.94 83 ASP A O 1
ATOM 644 N N . VAL A 1 84 ? -4.144 0.950 10.254 1.00 96.75 84 VAL A N 1
ATOM 645 C CA . VAL A 1 84 ? -2.705 0.689 10.141 1.00 96.75 84 VAL A CA 1
ATOM 646 C C . VAL A 1 84 ? -2.034 0.960 11.490 1.00 96.75 84 VAL A C 1
ATOM 648 O O . VAL A 1 84 ? -2.185 2.030 12.083 1.00 96.75 84 VAL A O 1
ATOM 651 N N . ALA A 1 85 ? -1.305 -0.033 11.998 1.00 97.50 85 ALA A N 1
ATOM 652 C CA . ALA A 1 85 ? -0.533 0.061 13.236 1.00 97.50 85 ALA A CA 1
ATOM 653 C C . ALA A 1 85 ? 0.961 0.273 12.964 1.00 97.50 85 ALA A C 1
ATOM 655 O O . ALA A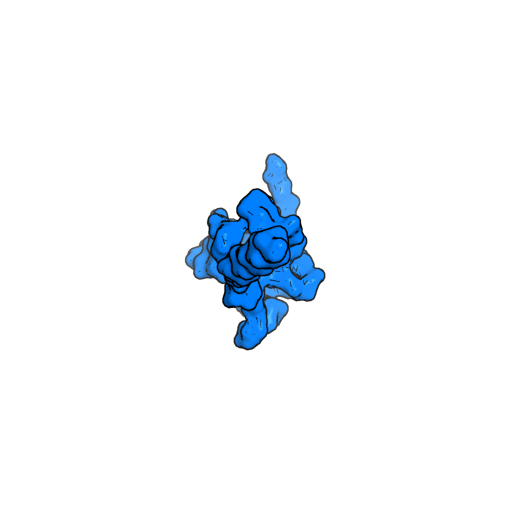 1 85 ? 1.612 1.024 13.684 1.00 97.50 85 ALA A O 1
ATOM 656 N N . ASP A 1 86 ? 1.494 -0.399 11.945 1.00 97.75 86 ASP A N 1
ATOM 657 C CA . ASP A 1 86 ? 2.898 -0.330 11.547 1.00 97.75 86 ASP A CA 1
ATOM 658 C C . ASP A 1 86 ? 3.039 -0.652 10.052 1.00 97.75 86 ASP A C 1
ATOM 660 O O . ASP A 1 86 ? 2.201 -1.361 9.482 1.00 97.75 86 ASP A O 1
ATOM 664 N N . ILE A 1 87 ? 4.087 -0.129 9.417 1.00 97.50 87 ILE A N 1
ATOM 665 C CA . ILE A 1 87 ? 4.390 -0.386 8.009 1.00 97.50 87 ILE A CA 1
ATOM 666 C C . ILE A 1 87 ? 5.894 -0.311 7.747 1.00 97.50 87 ILE A C 1
ATOM 668 O O . ILE A 1 87 ? 6.566 0.617 8.195 1.00 97.50 87 ILE A O 1
ATOM 672 N N . ASP A 1 88 ? 6.389 -1.274 6.973 1.00 97.00 88 ASP A N 1
ATOM 673 C CA . ASP A 1 88 ? 7.787 -1.401 6.562 1.00 97.00 88 ASP A CA 1
ATOM 674 C C . ASP A 1 88 ? 7.884 -1.589 5.042 1.00 97.00 88 ASP A C 1
ATOM 676 O O . ASP A 1 88 ? 6.980 -2.172 4.430 1.00 97.00 88 ASP A O 1
ATOM 680 N N . ALA A 1 89 ? 8.960 -1.090 4.437 1.00 95.00 89 ALA A N 1
ATOM 681 C CA . ALA A 1 89 ? 9.172 -1.136 2.996 1.00 95.00 89 ALA A CA 1
ATOM 682 C C . ALA A 1 89 ? 10.365 -2.012 2.614 1.00 95.00 89 ALA A C 1
ATOM 684 O O . ALA A 1 89 ? 11.444 -1.920 3.193 1.00 95.00 89 ALA A O 1
ATOM 685 N N . ASP A 1 90 ? 10.175 -2.780 1.546 1.00 90.81 90 ASP A N 1
ATOM 686 C CA . ASP A 1 90 ? 11.202 -3.512 0.812 1.00 90.81 90 ASP A CA 1
ATOM 687 C C . ASP A 1 90 ? 11.169 -3.026 -0.650 1.00 90.81 90 ASP A C 1
ATOM 689 O O . ASP A 1 90 ? 10.518 -3.648 -1.497 1.00 90.81 90 ASP A O 1
ATOM 693 N N . PRO A 1 91 ? 11.800 -1.871 -0.958 1.00 85.06 91 PRO A N 1
ATOM 694 C CA . PRO A 1 91 ? 11.684 -1.247 -2.275 1.00 85.06 91 PRO A CA 1
ATOM 695 C C . PRO A 1 91 ? 12.266 -2.102 -3.401 1.00 85.06 91 PRO A C 1
ATOM 697 O O . PRO A 1 91 ? 11.732 -2.095 -4.504 1.00 85.06 91 PRO A O 1
ATOM 700 N N . LEU A 1 92 ? 13.332 -2.865 -3.123 1.00 84.31 92 LEU A N 1
ATOM 701 C CA . LEU A 1 92 ? 13.951 -3.770 -4.099 1.00 84.31 92 LEU A CA 1
ATOM 702 C C . LEU A 1 92 ? 13.086 -5.007 -4.369 1.00 84.31 92 LEU A C 1
ATOM 704 O O . LEU A 1 92 ? 13.124 -5.553 -5.467 1.00 84.31 92 LEU A O 1
ATOM 708 N N . GLY A 1 93 ? 12.315 -5.450 -3.374 1.00 84.38 93 GLY A N 1
ATOM 709 C CA . GLY A 1 93 ? 11.323 -6.511 -3.516 1.00 84.38 93 GLY A CA 1
ATOM 710 C C . GLY A 1 93 ? 9.950 -6.031 -3.991 1.00 84.38 93 GLY A C 1
ATOM 711 O O . GLY A 1 93 ? 9.028 -6.843 -4.006 1.00 84.38 93 GLY A O 1
ATOM 712 N N . HIS A 1 94 ? 9.795 -4.741 -4.324 1.00 86.88 94 HIS A N 1
ATOM 713 C CA . HIS A 1 94 ? 8.525 -4.107 -4.694 1.00 86.88 94 HIS A CA 1
ATOM 714 C C . HIS A 1 94 ? 7.381 -4.460 -3.746 1.00 86.88 94 HIS A C 1
ATOM 716 O O . HIS A 1 94 ? 6.296 -4.878 -4.153 1.00 86.88 94 HIS A O 1
ATOM 722 N N . ARG A 1 95 ? 7.639 -4.343 -2.443 1.00 91.12 95 ARG A N 1
ATOM 723 C CA . ARG A 1 95 ? 6.712 -4.832 -1.429 1.00 91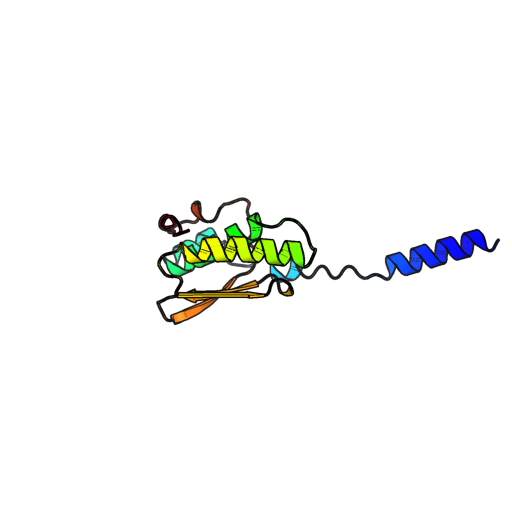.12 95 ARG A CA 1
ATOM 724 C C . ARG A 1 95 ? 6.690 -3.938 -0.208 1.00 91.12 95 ARG A C 1
ATOM 726 O O . ARG A 1 95 ? 7.725 -3.510 0.293 1.00 91.12 95 ARG A O 1
ATOM 733 N N . LEU A 1 96 ? 5.496 -3.751 0.335 1.00 95.00 96 LEU A N 1
ATOM 734 C CA . LEU A 1 96 ? 5.289 -3.180 1.660 1.00 95.00 96 LEU A CA 1
ATOM 735 C C . LEU A 1 96 ? 4.733 -4.260 2.578 1.00 95.00 96 LEU A C 1
ATOM 737 O O . LEU A 1 96 ? 3.914 -5.080 2.165 1.00 95.00 96 LEU A O 1
ATOM 741 N N . THR A 1 97 ? 5.155 -4.258 3.836 1.00 97.62 97 THR A N 1
ATOM 742 C CA . THR A 1 97 ? 4.570 -5.112 4.868 1.00 97.62 97 THR A CA 1
ATOM 743 C C . THR A 1 97 ? 3.792 -4.255 5.845 1.00 97.62 97 THR A C 1
ATOM 745 O O . THR A 1 97 ? 4.365 -3.418 6.535 1.00 97.62 97 THR A O 1
ATOM 748 N N . ILE A 1 98 ? 2.489 -4.498 5.933 1.00 98.06 98 ILE A N 1
ATOM 749 C CA . ILE A 1 98 ? 1.566 -3.754 6.785 1.00 98.06 98 ILE A CA 1
ATOM 750 C C . ILE A 1 98 ? 1.208 -4.623 7.985 1.00 98.06 98 ILE A C 1
ATOM 752 O O . ILE A 1 98 ? 0.915 -5.814 7.842 1.00 98.06 98 ILE A O 1
ATOM 756 N N . ARG A 1 99 ? 1.196 -4.024 9.173 1.00 98.56 99 ARG A N 1
ATOM 757 C CA . ARG A 1 99 ? 0.553 -4.586 10.360 1.00 98.56 99 ARG A CA 1
ATOM 758 C C . ARG A 1 99 ? -0.641 -3.720 10.719 1.00 98.56 99 ARG A C 1
ATOM 760 O O . ARG A 1 99 ? -0.488 -2.524 10.960 1.00 98.56 99 ARG A O 1
ATOM 767 N N . PHE A 1 100 ? -1.809 -4.334 10.800 1.00 98.06 100 PHE A N 1
ATOM 768 C CA . PHE A 1 100 ? -3.029 -3.679 11.243 1.00 98.06 100 PHE A CA 1
ATOM 769 C C . PHE A 1 100 ? -3.224 -3.799 12.756 1.00 98.06 100 PHE A C 1
ATOM 771 O O . PHE A 1 100 ? -2.616 -4.641 13.424 1.00 98.06 100 PHE A O 1
ATOM 778 N N . LYS A 1 101 ? -4.095 -2.952 13.309 1.00 97.31 101 LYS A N 1
ATOM 779 C CA . LYS A 1 101 ? -4.444 -2.926 14.738 1.00 97.31 101 LYS A CA 1
ATOM 780 C C . LYS A 1 101 ? -5.129 -4.209 15.211 1.00 97.31 101 LYS A C 1
ATOM 782 O O . LYS A 1 101 ? -5.014 -4.530 16.391 1.00 97.31 101 LYS A O 1
ATOM 787 N N . SER A 1 102 ? -5.771 -4.966 14.317 1.00 97.31 102 SER A N 1
ATOM 788 C CA . SER A 1 102 ? -6.279 -6.316 14.609 1.00 97.31 102 SER A CA 1
ATOM 789 C C . SER A 1 102 ? -5.177 -7.340 14.916 1.00 97.31 102 SER A C 1
ATOM 791 O O . SER A 1 102 ? -5.463 -8.417 15.434 1.00 97.31 102 SER A O 1
ATOM 793 N N . GLY A 1 103 ? -3.922 -7.029 14.579 1.00 97.50 103 GLY A N 1
ATOM 794 C CA . GLY A 1 103 ? -2.807 -7.971 14.577 1.00 97.50 103 GLY A CA 1
ATOM 795 C C . GLY A 1 103 ? -2.598 -8.667 13.230 1.00 97.50 103 GLY A C 1
ATOM 796 O O . GLY A 1 103 ? -1.594 -9.364 13.069 1.00 97.50 103 GLY A O 1
ATOM 797 N N . TRP A 1 104 ? -3.482 -8.461 12.244 1.00 97.81 104 TRP A N 1
ATOM 798 C CA . TRP A 1 104 ? -3.273 -8.976 10.894 1.00 97.81 104 TRP A CA 1
ATOM 799 C C . TRP A 1 104 ? -2.028 -8.342 10.268 1.00 97.81 104 TRP A C 1
ATOM 801 O O . TRP A 1 104 ? -1.856 -7.121 10.261 1.00 97.81 104 TRP A O 1
ATOM 811 N N . ARG A 1 105 ? -1.139 -9.189 9.746 1.00 98.00 105 ARG A N 1
ATOM 812 C CA . ARG A 1 105 ? 0.060 -8.778 9.019 1.00 98.00 105 ARG A CA 1
ATOM 813 C C . ARG A 1 105 ? -0.031 -9.297 7.595 1.00 98.00 105 ARG A C 1
ATOM 815 O O . ARG A 1 105 ? -0.221 -10.494 7.393 1.00 98.00 105 ARG A O 1
ATOM 822 N N . THR A 1 106 ? 0.130 -8.404 6.630 1.00 96.50 106 THR A N 1
ATOM 823 C CA . THR A 1 106 ? 0.060 -8.743 5.210 1.00 96.50 106 THR A CA 1
ATOM 824 C C . THR A 1 106 ? 1.148 -8.028 4.429 1.00 96.50 106 THR A C 1
ATOM 826 O O . THR A 1 106 ? 1.608 -6.956 4.825 1.00 96.50 106 THR A O 1
ATOM 829 N N . ALA A 1 107 ? 1.567 -8.641 3.331 1.00 94.38 107 ALA A N 1
ATOM 830 C CA . ALA A 1 107 ? 2.445 -8.013 2.364 1.00 94.38 107 ALA A CA 1
ATOM 831 C C . ALA A 1 107 ? 1.605 -7.566 1.167 1.00 94.38 107 ALA A C 1
ATOM 833 O O . ALA A 1 107 ? 0.736 -8.311 0.716 1.00 94.38 107 ALA A O 1
ATOM 834 N N . VAL A 1 108 ? 1.865 -6.363 0.669 1.00 93.00 108 VAL A N 1
ATOM 835 C CA . VAL A 1 108 ? 1.219 -5.823 -0.526 1.00 93.00 108 VAL A CA 1
ATOM 836 C C . VAL A 1 108 ? 2.275 -5.471 -1.561 1.00 93.00 108 VAL A C 1
ATOM 838 O O . VAL A 1 108 ? 3.320 -4.908 -1.227 1.00 93.00 108 VAL A O 1
ATOM 841 N N . ALA A 1 109 ? 1.994 -5.834 -2.805 1.00 92.31 109 ALA A N 1
ATOM 842 C CA . ALA A 1 109 ? 2.733 -5.392 -3.976 1.00 92.31 109 ALA A CA 1
ATOM 843 C C . ALA A 1 109 ? 2.013 -4.182 -4.605 1.00 92.31 109 ALA A C 1
ATOM 845 O O . ALA A 1 109 ? 0.830 -3.974 -4.319 1.00 92.31 109 ALA A O 1
ATOM 846 N N . PRO A 1 110 ? 2.694 -3.374 -5.432 1.00 91.88 110 PRO A N 1
ATOM 847 C CA . PRO A 1 110 ? 2.062 -2.350 -6.249 1.00 91.88 110 PRO A CA 1
ATOM 848 C C . PRO A 1 110 ? 0.903 -2.917 -7.079 1.00 91.88 110 PRO A C 1
ATOM 850 O O . PRO A 1 110 ? 1.063 -3.942 -7.739 1.00 91.88 110 PRO A O 1
ATOM 853 N N . ILE A 1 111 ? -0.236 -2.225 -7.071 1.00 92.19 111 ILE A N 1
ATOM 854 C CA . ILE A 1 111 ? -1.351 -2.457 -7.996 1.00 92.19 111 ILE A CA 1
ATOM 855 C C . ILE A 1 111 ? -1.412 -1.258 -8.939 1.00 92.19 111 ILE A C 1
ATOM 857 O O . ILE A 1 111 ? -1.575 -0.129 -8.482 1.00 92.19 111 ILE A O 1
ATOM 861 N N . ASP A 1 112 ? -1.266 -1.513 -10.237 1.00 88.62 112 ASP A N 1
ATOM 862 C CA . ASP A 1 112 ? -1.344 -0.506 -11.300 1.00 88.62 112 ASP A CA 1
ATOM 863 C C . ASP A 1 112 ? -2.609 -0.734 -12.144 1.00 88.62 112 ASP A C 1
ATOM 865 O O . ASP A 1 112 ? -2.557 -1.167 -13.293 1.00 88.62 112 ASP A O 1
ATOM 869 N N . ASP A 1 113 ? -3.773 -0.531 -11.521 1.00 89.81 113 ASP A N 1
ATOM 870 C CA . ASP A 1 113 ? -5.097 -0.643 -12.155 1.00 89.81 113 ASP A CA 1
ATOM 871 C C . ASP A 1 113 ? -5.672 0.723 -12.582 1.00 89.81 113 ASP A C 1
ATOM 873 O O . ASP A 1 113 ? -6.794 0.805 -13.079 1.00 89.81 113 ASP A O 1
ATOM 877 N N . GLY A 1 114 ? -4.891 1.798 -12.422 1.00 89.56 114 GLY A N 1
ATOM 878 C CA . GLY A 1 114 ? -5.283 3.172 -12.742 1.00 89.56 114 GLY A CA 1
ATOM 879 C C . GLY A 1 114 ? -6.143 3.863 -11.679 1.00 89.56 114 GLY A C 1
ATOM 880 O O . GLY A 1 114 ? -6.447 5.045 -11.843 1.00 89.56 114 GLY A O 1
ATOM 881 N N . GLU A 1 115 ? -6.505 3.178 -10.591 1.00 92.00 115 GLU A N 1
ATOM 882 C CA . GLU A 1 115 ? -7.294 3.749 -9.498 1.00 92.00 115 GLU A CA 1
ATOM 883 C C . GLU A 1 115 ? -6.400 4.270 -8.363 1.00 92.00 115 GLU A C 1
ATOM 885 O O . GLU A 1 115 ? -5.328 3.740 -8.067 1.00 92.00 115 GLU A O 1
ATOM 890 N N . SER A 1 116 ? -6.841 5.327 -7.681 1.00 93.06 116 SER A N 1
ATOM 891 C CA . SER A 1 116 ? -6.203 5.794 -6.448 1.00 93.06 116 SER A CA 1
ATOM 892 C C . SER A 1 116 ? -6.653 4.980 -5.236 1.00 93.06 116 SER A C 1
ATOM 894 O O . SER A 1 116 ? -7.708 4.340 -5.221 1.00 93.06 116 SER A O 1
ATOM 896 N N . GLY A 1 117 ? -5.891 5.056 -4.143 1.00 92.50 117 GLY A N 1
ATOM 897 C CA . GLY A 1 117 ? -6.280 4.396 -2.900 1.00 92.50 117 GLY A CA 1
ATOM 898 C C . GLY A 1 117 ? -7.619 4.906 -2.361 1.00 92.50 117 GLY A C 1
ATOM 899 O O . GLY A 1 117 ? -8.404 4.131 -1.816 1.00 92.50 117 GLY A O 1
ATOM 900 N N . ALA A 1 118 ? -7.926 6.189 -2.575 1.00 91.81 118 ALA A N 1
ATOM 901 C CA . ALA A 1 118 ? -9.184 6.810 -2.159 1.00 91.81 118 ALA A CA 1
ATOM 902 C C . ALA A 1 118 ? -10.419 6.295 -2.922 1.00 91.81 118 ALA A C 1
ATOM 904 O O . ALA A 1 118 ? -11.531 6.410 -2.410 1.00 91.81 118 ALA A O 1
ATOM 905 N N . GLU A 1 119 ? -10.232 5.727 -4.113 1.00 93.25 119 GLU A N 1
ATOM 906 C CA . GLU A 1 119 ? -11.305 5.137 -4.925 1.00 93.25 119 GLU A CA 1
ATOM 907 C C . GLU A 1 119 ? -11.627 3.694 -4.508 1.00 93.25 119 GLU A C 1
ATOM 909 O O . GLU A 1 119 ? -12.638 3.134 -4.925 1.00 93.25 119 GLU A O 1
ATOM 914 N N . THR A 1 120 ? -10.823 3.110 -3.613 1.00 95.44 120 THR A N 1
ATOM 915 C CA . THR A 1 120 ? -10.995 1.728 -3.158 1.00 95.44 120 THR A CA 1
ATOM 916 C C . THR A 1 120 ? -12.305 1.528 -2.386 1.00 95.44 120 THR A C 1
ATOM 918 O O . THR A 1 120 ? -12.536 2.199 -1.369 1.00 95.44 120 THR A O 1
ATOM 921 N N . PRO A 1 121 ? -13.150 0.554 -2.781 1.00 94.50 121 PRO A N 1
ATOM 922 C CA . PRO A 1 121 ? -14.391 0.259 -2.077 1.00 94.50 121 PRO A CA 1
ATOM 923 C C . PRO A 1 121 ? -14.166 -0.048 -0.593 1.00 94.50 121 PRO A C 1
ATOM 925 O O . PRO A 1 121 ? -13.364 -0.906 -0.236 1.00 94.50 121 PRO A O 1
ATOM 928 N N . GLY A 1 122 ? -14.919 0.615 0.287 1.00 88.06 122 GLY A N 1
ATOM 929 C CA . GLY A 1 122 ? -14.881 0.351 1.731 1.00 88.06 122 GLY A CA 1
ATOM 930 C C . GLY A 1 122 ? -13.766 1.071 2.499 1.00 88.06 122 GLY A C 1
ATOM 931 O O . GLY A 1 122 ? -13.714 0.955 3.726 1.00 88.06 122 GLY A O 1
ATOM 932 N N . VAL A 1 123 ? -12.920 1.862 1.828 1.00 87.25 123 VAL A N 1
ATOM 933 C CA . VAL A 1 123 ? -11.932 2.714 2.501 1.00 87.25 123 VAL A CA 1
ATOM 934 C C . VAL A 1 123 ? -12.594 3.981 3.028 1.00 87.25 123 VAL A C 1
ATOM 936 O O . VAL A 1 123 ? -13.239 4.739 2.306 1.00 87.25 123 VAL A O 1
ATOM 939 N N . LYS A 1 124 ? -12.446 4.215 4.334 1.00 79.06 124 LYS A N 1
ATOM 940 C CA . LYS A 1 124 ? -12.831 5.490 4.946 1.00 79.06 124 LYS A CA 1
ATOM 941 C C . LYS A 1 124 ? -11.843 6.577 4.513 1.00 79.06 124 LYS A C 1
ATOM 943 O O . LYS A 1 124 ? -10.664 6.264 4.350 1.00 79.06 124 LYS A O 1
ATOM 948 N N . PRO A 1 125 ? -12.279 7.845 4.400 1.00 64.94 125 PRO A N 1
ATOM 949 C CA . PRO A 1 125 ? -11.386 8.939 4.044 1.00 64.94 125 PRO A CA 1
ATOM 950 C C . PRO A 1 125 ? -10.146 8.962 4.944 1.00 64.94 125 PRO A C 1
ATOM 952 O O . PRO A 1 125 ? -10.267 8.906 6.171 1.00 64.94 125 PRO A O 1
ATOM 955 N N . ALA A 1 126 ? -8.972 9.053 4.319 1.00 63.12 126 ALA A N 1
ATOM 956 C CA . ALA A 1 126 ? -7.704 9.282 4.996 1.00 63.12 126 ALA A CA 1
ATOM 957 C C . ALA A 1 126 ? -7.815 10.513 5.909 1.00 63.12 126 ALA A C 1
ATOM 959 O O . ALA A 1 126 ? -8.279 11.575 5.480 1.00 63.12 126 ALA A O 1
ATOM 960 N N . ALA A 1 127 ? -7.396 10.389 7.171 1.00 60.94 127 ALA A N 1
ATOM 961 C CA . ALA A 1 127 ? -7.303 11.560 8.035 1.00 60.94 127 ALA A CA 1
ATOM 962 C C . ALA A 1 127 ? -6.226 12.507 7.471 1.00 60.94 127 ALA A C 1
ATOM 964 O O . ALA A 1 127 ? -5.199 12.026 6.985 1.00 60.94 127 ALA A O 1
ATOM 965 N N . PRO A 1 128 ? -6.406 13.841 7.532 1.00 54.09 128 PRO A N 1
ATOM 966 C CA . PRO A 1 128 ? -5.359 14.760 7.109 1.00 54.09 128 PRO A CA 1
ATOM 967 C C . PRO A 1 128 ? -4.102 14.485 7.941 1.00 54.09 128 PRO A C 1
ATOM 969 O O . PRO A 1 128 ? -4.125 14.594 9.170 1.00 54.09 128 PRO A O 1
ATOM 972 N N . GLY A 1 129 ? -3.027 14.065 7.269 1.00 50.94 129 GLY A N 1
ATOM 973 C CA . GLY A 1 129 ? -1.770 13.708 7.918 1.00 50.94 129 GLY A CA 1
ATOM 974 C C . GLY A 1 129 ? -1.263 14.866 8.775 1.00 50.94 129 GLY A C 1
ATOM 975 O O . GLY A 1 129 ? -1.209 16.009 8.315 1.00 50.94 129 GLY A O 1
ATOM 976 N N . LYS A 1 130 ? -0.907 14.586 10.034 1.00 44.00 130 LYS A N 1
ATOM 977 C CA . LYS A 1 130 ? -0.188 15.563 10.857 1.00 44.00 130 LYS A CA 1
ATOM 978 C C . LYS A 1 130 ? 1.199 15.748 10.239 1.00 44.00 130 LYS A C 1
ATOM 980 O O . LYS A 1 130 ? 1.974 14.796 10.216 1.00 44.00 130 LYS A O 1
ATOM 985 N N . ARG A 1 131 ? 1.437 16.939 9.687 1.00 39.06 131 ARG A N 1
ATOM 986 C CA . ARG A 1 131 ? 2.767 17.414 9.287 1.00 39.06 131 ARG A CA 1
ATOM 987 C C . ARG A 1 131 ? 3.698 17.491 10.488 1.00 39.06 131 ARG A C 1
ATOM 989 O O . ARG A 1 131 ? 3.195 17.844 11.579 1.00 39.06 131 ARG A O 1
#

Solvent-accessible surface area (backbone atoms only — not comparable to full-atom values): 7379 Å² total; per-residue (Å²): 120,66,69,61,56,51,54,54,50,54,52,52,55,61,67,63,58,72,82,82,74,56,59,77,73,64,40,61,62,83,92,53,78,54,61,65,63,49,9,67,77,36,59,67,42,6,44,48,44,15,34,14,14,34,28,28,71,41,63,74,57,88,49,74,66,32,28,44,52,12,43,52,52,18,51,56,55,40,73,27,38,90,53,56,67,47,76,50,75,38,48,91,71,51,33,35,40,40,31,32,69,89,67,55,69,50,76,39,36,37,34,81,82,87,54,53,28,85,73,29,50,70,44,73,83,62,50,85,70,85,127

Secondary structure (DSSP, 8-state):
-HHHHHHHHHHHHHHHS-----HHHHS--TTSPPHHHHHTT-HHHHHHHHHHHHHHHT---SSHHHHHHHHHHHHHHHTTSTTEEEEEEETTTTEEEEEETTS-EEEE----SS--GGGSTTPPPPPPP--

pLDDT: mean 85.67, std 13.39, range [39.06, 98.56]

Nearest PDB structures (foldseek):
  2x8n-assembly1_A  TM=4.422E-01  e=2.625E+00  Chromobacterium violaceum ATCC 12472
  1nr4-assembly3_F  TM=4.223E-01  e=1.602E+00  unclassified
  7vci-assembly1_M  TM=3.284E-01  e=2.468E+00  Xenopus laevis
  4oik-assembly1_A  TM=3.325E-01  e=1.332E+00  Homo sapiens

Radius of gyration: 19.15 Å; Cα contacts (8 Å, |Δi|>4): 205; chains: 1; bounding box: 54×32×55 Å